Protein AF-A0A187NDS0-F1 (afdb_monomer)

Structure (mmCIF, N/CA/C/O backbone):
data_AF-A0A187NDS0-F1
#
_entry.id   AF-A0A187NDS0-F1
#
loop_
_atom_site.group_PDB
_atom_site.id
_atom_site.type_symbol
_atom_site.label_atom_id
_atom_site.label_alt_id
_atom_site.label_comp_id
_atom_site.label_asym_id
_atom_site.label_entity_id
_atom_site.label_seq_id
_atom_site.pdbx_PDB_ins_code
_atom_site.Cartn_x
_atom_site.Cartn_y
_atom_site.Cartn_z
_atom_site.occupancy
_atom_site.B_iso_or_equiv
_atom_site.auth_seq_id
_atom_site.auth_comp_id
_atom_site.auth_asym_id
_atom_site.auth_atom_id
_atom_site.pdbx_PDB_model_num
ATOM 1 N N . MET A 1 1 ? -2.893 23.092 -13.087 1.00 41.28 1 MET A N 1
ATOM 2 C CA . MET A 1 1 ? -2.371 21.715 -13.159 1.00 41.28 1 MET A CA 1
ATOM 3 C C . MET A 1 1 ? -3.57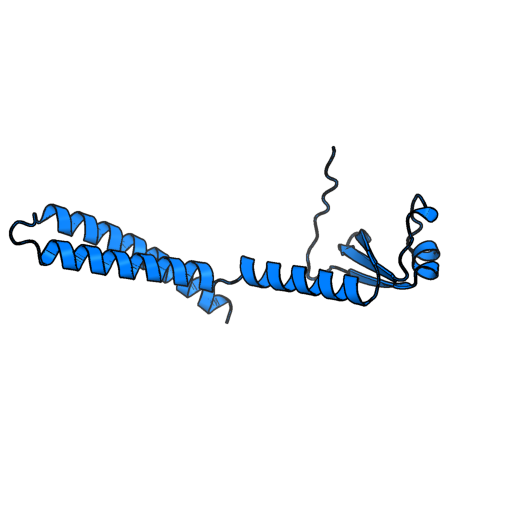2 20.793 -13.211 1.00 41.28 1 MET A C 1
ATOM 5 O O . MET A 1 1 ? -4.420 20.911 -12.336 1.00 41.28 1 MET A O 1
ATOM 9 N N . SER A 1 2 ? -3.703 19.994 -14.268 1.00 53.22 2 SER A N 1
ATOM 10 C CA . SER A 1 2 ? -4.719 18.940 -14.347 1.00 53.22 2 SER A CA 1
ATOM 11 C C . SER A 1 2 ? -4.047 17.659 -13.877 1.00 53.22 2 SER A C 1
ATOM 13 O O . SER A 1 2 ? -3.046 17.268 -14.470 1.00 53.22 2 SER A O 1
ATOM 15 N N . ASN A 1 3 ? -4.535 17.049 -12.802 1.00 60.81 3 ASN A N 1
ATOM 16 C CA . ASN A 1 3 ? -4.040 15.741 -12.389 1.00 60.81 3 ASN A CA 1
ATOM 17 C C . ASN A 1 3 ? -4.691 14.709 -13.313 1.00 60.81 3 ASN A C 1
ATOM 19 O O . ASN A 1 3 ? -5.902 14.509 -13.236 1.00 60.81 3 ASN A O 1
ATOM 23 N N . HIS A 1 4 ? -3.913 14.102 -14.207 1.00 70.69 4 HIS A N 1
ATOM 24 C CA . HIS A 1 4 ? -4.359 12.905 -14.913 1.00 70.69 4 HIS A CA 1
ATOM 25 C C . HIS A 1 4 ? -4.253 11.748 -13.919 1.00 70.69 4 HIS A C 1
ATOM 27 O O . HIS A 1 4 ? -3.152 11.368 -13.529 1.00 70.69 4 HIS A O 1
ATOM 33 N N . ILE A 1 5 ? -5.393 11.286 -13.405 1.00 78.00 5 ILE A N 1
ATOM 34 C CA . ILE A 1 5 ? -5.463 10.150 -12.484 1.00 78.00 5 ILE A CA 1
ATOM 35 C C . ILE A 1 5 ? -6.261 9.069 -13.181 1.00 78.00 5 ILE A C 1
ATOM 37 O O . ILE A 1 5 ? -7.430 9.267 -13.518 1.00 78.00 5 ILE A O 1
ATOM 41 N N . GLU A 1 6 ? -5.623 7.927 -13.362 1.00 82.38 6 GLU A N 1
ATOM 42 C CA . GLU A 1 6 ? -6.229 6.754 -13.964 1.00 82.38 6 GLU A CA 1
ATOM 43 C C . GLU A 1 6 ? -6.604 5.760 -12.873 1.00 82.38 6 GLU A C 1
ATOM 45 O O . GLU A 1 6 ? -5.869 5.548 -11.907 1.00 82.38 6 GLU A O 1
ATOM 50 N N . TRP A 1 7 ? -7.781 5.161 -13.024 1.00 84.00 7 TRP A N 1
ATOM 51 C CA . TRP A 1 7 ? -8.309 4.182 -12.085 1.00 84.00 7 TRP A CA 1
ATOM 52 C C . TRP A 1 7 ? -8.150 2.782 -12.668 1.00 84.00 7 TRP A C 1
ATOM 54 O O . TRP A 1 7 ? -8.307 2.576 -13.869 1.00 84.00 7 TRP A O 1
ATOM 64 N N . GLY A 1 8 ? -7.851 1.810 -11.814 1.00 83.56 8 GLY A N 1
ATOM 65 C CA . GLY A 1 8 ? -7.682 0.418 -12.208 1.00 83.56 8 GLY A CA 1
ATOM 66 C C . GLY A 1 8 ? -7.762 -0.516 -11.008 1.00 83.56 8 GLY A C 1
ATOM 67 O O . GLY A 1 8 ? -7.727 -0.073 -9.861 1.00 83.56 8 GLY A O 1
ATOM 68 N N . HIS A 1 9 ? -7.877 -1.816 -11.277 1.00 86.69 9 HIS A N 1
ATOM 69 C CA . HIS A 1 9 ? -7.829 -2.853 -10.248 1.00 86.69 9 HIS A CA 1
ATOM 70 C C . HIS A 1 9 ? -6.435 -3.469 -10.159 1.00 86.69 9 HIS A C 1
ATOM 72 O O . HIS A 1 9 ? -5.915 -3.959 -11.159 1.00 86.69 9 HIS A O 1
ATOM 78 N N . ALA A 1 10 ? -5.886 -3.546 -8.942 1.00 85.75 10 ALA A N 1
ATOM 79 C CA . ALA A 1 10 ? -4.575 -4.151 -8.687 1.00 85.75 10 ALA A CA 1
ATOM 80 C C . ALA A 1 10 ? -4.472 -5.603 -9.196 1.00 85.75 10 ALA A C 1
ATOM 82 O O . ALA A 1 10 ? -3.418 -6.023 -9.662 1.00 85.75 10 ALA A O 1
ATOM 83 N N . ALA A 1 11 ? -5.577 -6.360 -9.156 1.00 86.62 11 ALA A N 1
ATOM 84 C CA . ALA A 1 11 ? -5.638 -7.743 -9.635 1.00 86.62 11 ALA A CA 1
ATOM 85 C C . ALA A 1 11 ? -5.406 -7.890 -11.151 1.00 86.62 11 ALA A C 1
ATOM 87 O O . ALA A 1 11 ? -5.053 -8.974 -11.609 1.00 86.62 11 ALA A O 1
ATOM 88 N N . HIS A 1 12 ? -5.614 -6.820 -11.921 1.00 88.25 12 HIS A N 1
ATOM 89 C CA . HIS A 1 12 ? -5.462 -6.806 -13.378 1.00 88.25 12 HIS A CA 1
ATOM 90 C C . HIS A 1 12 ? -4.325 -5.884 -13.833 1.00 88.25 12 HIS A C 1
ATOM 92 O O . HIS A 1 12 ? -4.143 -5.674 -15.031 1.00 88.25 12 HIS A O 1
ATOM 98 N N . SER A 1 13 ? -3.567 -5.320 -12.889 1.00 86.50 13 SER A N 1
ATOM 99 C CA . SER A 1 13 ? -2.439 -4.453 -13.200 1.00 86.50 13 SER A CA 1
ATOM 100 C C . SER A 1 13 ? -1.309 -5.236 -13.861 1.00 86.50 13 SER A C 1
ATOM 102 O O . SER A 1 13 ? -0.985 -6.361 -13.474 1.00 86.50 13 SER A O 1
ATOM 104 N N . LEU A 1 14 ? -0.677 -4.605 -14.842 1.00 88.50 14 LEU A N 1
ATOM 105 C CA . LEU A 1 14 ? 0.472 -5.137 -15.558 1.00 88.50 14 LEU A CA 1
ATOM 106 C C . LEU A 1 14 ? 1.722 -4.366 -15.142 1.00 88.50 14 LEU A C 1
ATOM 108 O O . LEU A 1 14 ? 1.679 -3.160 -14.902 1.00 88.50 14 LEU A O 1
ATOM 112 N N . TYR A 1 15 ? 2.850 -5.064 -15.073 1.00 91.12 15 TYR A N 1
ATOM 113 C CA . TYR A 1 15 ? 4.141 -4.462 -14.766 1.00 91.12 15 TYR A CA 1
ATOM 114 C C . TYR A 1 15 ? 5.183 -4.909 -15.779 1.00 91.12 15 TYR A C 1
ATOM 116 O O . TYR A 1 15 ? 5.252 -6.082 -16.156 1.00 91.12 15 TYR A O 1
ATOM 124 N N . THR A 1 16 ? 6.021 -3.972 -16.205 1.00 93.75 16 THR A N 1
ATOM 125 C CA . THR A 1 16 ? 7.118 -4.250 -17.129 1.00 93.75 16 THR A CA 1
ATOM 126 C C . THR A 1 16 ? 8.395 -3.560 -16.672 1.00 93.75 16 THR A C 1
ATOM 128 O O . THR A 1 16 ? 8.361 -2.509 -16.043 1.00 93.75 16 THR A O 1
ATOM 131 N N . LEU A 1 17 ? 9.548 -4.165 -16.954 1.00 95.94 17 LEU A N 1
ATOM 132 C CA . LEU A 1 17 ? 10.850 -3.561 -16.684 1.00 95.94 17 LEU A CA 1
ATOM 133 C C . LEU A 1 17 ? 11.704 -3.686 -17.937 1.00 95.94 17 LEU A C 1
ATOM 135 O O . LEU A 1 17 ? 12.032 -4.796 -18.361 1.00 95.94 17 LEU A O 1
ATOM 139 N N . HIS A 1 18 ? 12.086 -2.546 -18.497 1.00 95.56 18 HIS A N 1
ATOM 140 C CA . HIS A 1 18 ? 12.868 -2.480 -19.724 1.00 95.56 18 HIS A CA 1
ATOM 141 C C . HIS A 1 18 ? 14.203 -1.777 -19.466 1.00 95.56 18 HIS A C 1
ATOM 143 O O . HIS A 1 18 ? 14.252 -0.810 -18.700 1.00 95.56 18 HIS A O 1
ATOM 149 N N . PRO A 1 19 ? 15.300 -2.224 -20.103 1.00 96.50 19 PRO A N 1
ATOM 150 C CA . PRO A 1 19 ? 16.448 -1.357 -20.346 1.00 96.50 19 PRO A CA 1
ATOM 151 C C . PRO A 1 19 ? 16.013 -0.112 -21.126 1.00 96.50 19 PRO A C 1
ATOM 153 O O . PRO A 1 19 ? 15.064 -0.191 -21.910 1.00 96.50 19 PRO A O 1
ATOM 156 N N . ARG A 1 20 ? 16.718 1.008 -20.940 1.00 94.19 20 ARG A N 1
ATOM 157 C CA . ARG A 1 20 ? 16.403 2.302 -21.567 1.00 94.19 20 ARG A CA 1
ATOM 158 C C . ARG A 1 20 ? 16.104 2.188 -23.062 1.00 94.19 20 ARG A C 1
ATOM 160 O O . ARG A 1 20 ? 15.082 2.692 -23.510 1.00 94.19 20 ARG A O 1
ATOM 167 N N . GLU A 1 21 ? 16.969 1.522 -23.821 1.00 94.00 21 GLU A N 1
ATOM 168 C CA . GLU A 1 21 ? 16.855 1.439 -25.281 1.00 94.00 21 GLU A CA 1
ATOM 169 C C . GLU A 1 21 ? 15.546 0.757 -25.693 1.00 94.00 21 GLU A C 1
ATOM 171 O O . GLU A 1 21 ? 14.829 1.231 -26.566 1.00 94.00 21 GLU A O 1
ATOM 176 N N . ARG A 1 22 ? 15.184 -0.317 -24.988 1.00 93.69 22 ARG A N 1
ATOM 177 C CA . ARG A 1 22 ? 13.938 -1.043 -25.228 1.00 93.69 22 ARG A CA 1
ATOM 178 C C . ARG A 1 22 ? 12.711 -0.259 -24.761 1.00 93.69 22 ARG A C 1
ATOM 180 O O . ARG A 1 22 ? 11.655 -0.368 -25.370 1.00 93.69 22 ARG A O 1
ATOM 187 N N . ALA A 1 23 ? 12.841 0.520 -23.687 1.00 91.38 23 ALA A N 1
ATOM 188 C CA . ALA A 1 23 ? 11.770 1.388 -23.210 1.00 91.38 23 ALA A CA 1
ATOM 189 C C . ALA A 1 23 ? 11.426 2.472 -24.241 1.00 91.38 23 ALA A C 1
ATOM 191 O O . ALA A 1 23 ? 10.251 2.736 -24.457 1.00 91.38 23 ALA A O 1
ATOM 192 N N . ILE A 1 24 ? 12.431 3.051 -24.906 1.00 91.62 24 ILE A N 1
ATOM 193 C CA . ILE A 1 24 ? 12.232 4.018 -25.996 1.00 91.62 24 ILE A CA 1
ATOM 194 C C . ILE A 1 24 ? 11.442 3.378 -27.146 1.00 91.62 24 ILE A C 1
ATOM 196 O O . ILE A 1 24 ? 10.435 3.929 -27.583 1.00 91.62 24 ILE A O 1
ATOM 200 N N . GLU A 1 25 ? 11.855 2.188 -27.591 1.00 91.19 25 GLU A N 1
ATOM 201 C CA . GLU A 1 25 ? 11.202 1.477 -28.698 1.00 91.19 25 GLU A CA 1
ATOM 202 C C . GLU A 1 25 ? 9.745 1.094 -28.392 1.00 91.19 25 GLU A C 1
ATOM 204 O O . GLU A 1 25 ? 8.873 1.232 -29.253 1.00 91.19 25 GLU A O 1
ATOM 209 N N . GLU A 1 26 ? 9.483 0.586 -27.185 1.00 88.06 26 GLU A N 1
ATOM 210 C CA . GLU A 1 26 ? 8.185 0.001 -26.829 1.00 88.06 26 GLU A CA 1
ATOM 211 C C . GLU A 1 26 ? 7.202 1.014 -26.225 1.00 88.06 26 GLU A C 1
ATOM 213 O O . GLU A 1 26 ? 6.007 0.906 -26.489 1.00 88.06 26 GLU A O 1
ATOM 218 N N . LEU A 1 27 ? 7.677 1.980 -25.429 1.00 86.81 27 LEU A N 1
ATOM 219 C CA . LEU A 1 27 ? 6.819 2.956 -24.742 1.00 86.81 27 LEU A CA 1
ATOM 220 C C . LEU A 1 27 ? 6.661 4.268 -25.512 1.00 86.81 27 LEU A C 1
ATOM 222 O O . LEU A 1 27 ? 5.731 5.007 -25.210 1.00 86.81 27 LEU A O 1
ATOM 226 N N . GLN A 1 28 ? 7.540 4.542 -26.484 1.00 87.31 28 GLN A N 1
ATOM 227 C CA . GLN A 1 28 ? 7.460 5.706 -27.377 1.00 87.31 28 GLN A CA 1
ATOM 228 C C . GLN A 1 28 ? 7.218 7.021 -26.612 1.00 87.31 28 GLN A C 1
ATOM 230 O O . GLN A 1 28 ? 6.181 7.658 -26.805 1.00 87.31 28 GLN A O 1
ATOM 235 N N . PRO A 1 29 ? 8.132 7.408 -25.700 1.00 86.38 29 PRO A N 1
ATOM 236 C CA . PRO A 1 29 ? 7.982 8.642 -24.935 1.00 86.38 29 PRO A CA 1
ATOM 237 C C . PRO A 1 29 ? 7.894 9.854 -25.871 1.00 86.38 29 PRO A C 1
ATOM 239 O O . PRO A 1 29 ? 8.520 9.871 -26.931 1.00 86.38 29 PRO A O 1
ATOM 242 N N . ASP A 1 30 ? 7.174 10.893 -25.446 1.00 86.88 30 ASP A N 1
ATOM 243 C CA . ASP A 1 30 ? 7.062 12.142 -26.213 1.00 86.88 30 ASP A CA 1
ATOM 244 C C . ASP A 1 30 ? 8.431 12.821 -26.429 1.00 86.88 30 ASP A C 1
ATOM 246 O O . ASP A 1 30 ? 8.643 13.478 -27.450 1.00 86.88 30 ASP A O 1
A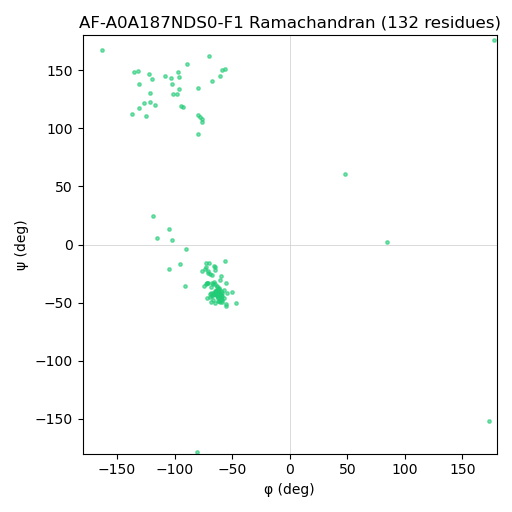TOM 250 N N . ASP A 1 31 ? 9.359 12.639 -25.481 1.00 87.69 31 ASP A N 1
ATOM 251 C CA . ASP A 1 31 ? 10.749 13.092 -25.557 1.00 87.69 31 ASP A CA 1
ATOM 252 C C . ASP A 1 31 ? 11.713 11.998 -25.050 1.00 87.69 31 ASP A C 1
ATOM 254 O O . ASP A 1 31 ? 11.748 11.649 -23.866 1.00 87.69 31 ASP A O 1
ATOM 258 N N . GLU A 1 32 ? 12.514 11.436 -25.958 1.00 87.38 32 GLU A N 1
ATOM 259 C CA . GLU A 1 32 ? 13.503 10.399 -25.639 1.00 87.38 32 GLU A CA 1
ATOM 260 C C . GLU A 1 32 ? 14.681 10.924 -24.802 1.00 87.38 32 GLU A C 1
ATOM 262 O O . GLU A 1 32 ? 15.314 10.147 -24.075 1.00 87.38 32 GLU A O 1
ATOM 267 N N . ASP A 1 33 ? 14.987 12.225 -24.883 1.00 87.19 33 ASP A N 1
ATOM 268 C CA . ASP A 1 33 ? 16.106 12.835 -24.160 1.00 87.19 33 ASP A CA 1
ATOM 269 C C . ASP A 1 33 ? 15.812 12.957 -22.655 1.00 87.19 33 ASP A C 1
ATOM 271 O O . ASP A 1 33 ? 16.738 13.023 -21.838 1.00 87.19 33 ASP A O 1
ATOM 275 N N . GLU A 1 34 ? 14.536 12.903 -22.259 1.00 86.06 34 GLU A N 1
ATOM 276 C CA . GLU A 1 34 ? 14.124 12.880 -20.853 1.00 86.06 34 GLU A CA 1
ATOM 277 C C . 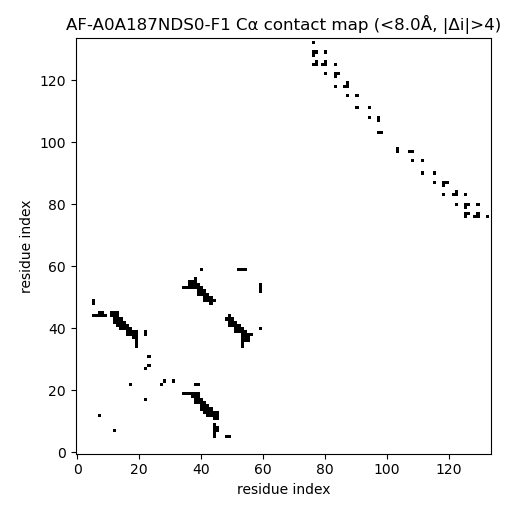GLU A 1 34 ? 14.449 11.544 -20.165 1.00 86.06 34 GLU A C 1
ATOM 279 O O . GLU A 1 34 ? 14.647 11.494 -18.944 1.00 86.06 34 GLU A O 1
ATOM 284 N N . LEU A 1 35 ? 14.566 10.451 -20.925 1.00 89.31 35 LEU A N 1
ATOM 285 C CA . LEU A 1 35 ? 14.973 9.144 -20.412 1.00 89.31 35 LEU A CA 1
ATOM 286 C C . LEU A 1 35 ? 16.491 9.097 -20.243 1.00 89.31 35 LEU A C 1
ATOM 288 O O . LEU A 1 35 ? 17.238 8.777 -21.160 1.00 89.31 35 LEU A O 1
ATOM 292 N N . THR A 1 36 ? 16.969 9.380 -19.039 1.00 92.31 36 THR A N 1
ATOM 293 C CA . THR A 1 36 ? 18.402 9.440 -18.715 1.00 92.31 36 THR A CA 1
ATOM 294 C C . THR A 1 36 ? 18.889 8.227 -17.925 1.00 92.31 36 THR A C 1
ATOM 296 O O . THR A 1 36 ? 20.084 7.921 -17.927 1.00 92.31 36 THR A O 1
ATOM 299 N N . ALA A 1 37 ? 17.981 7.509 -17.266 1.00 96.00 37 ALA A N 1
ATOM 300 C CA . ALA A 1 37 ? 18.304 6.385 -16.403 1.00 96.00 37 ALA A CA 1
ATOM 301 C C . ALA A 1 37 ? 18.340 5.041 -17.166 1.00 96.00 37 ALA A C 1
ATOM 303 O O . ALA A 1 37 ? 17.706 4.896 -18.210 1.00 96.00 37 ALA A O 1
ATOM 304 N N . PRO A 1 38 ? 19.079 4.031 -16.663 1.00 96.44 38 PRO A N 1
ATOM 305 C CA . PRO A 1 38 ? 19.325 2.790 -17.405 1.00 96.44 38 PRO A CA 1
ATOM 306 C C . PRO A 1 38 ? 18.121 1.843 -17.485 1.00 96.44 38 PRO A C 1
ATOM 308 O O . PRO A 1 38 ? 18.098 0.973 -18.354 1.00 96.44 38 PRO A O 1
ATOM 311 N N . PHE A 1 39 ? 17.148 1.971 -16.581 1.00 97.38 39 PHE A N 1
ATOM 312 C CA . PHE A 1 39 ? 15.958 1.127 -16.552 1.00 97.38 39 PHE A CA 1
ATOM 313 C C . PHE A 1 39 ? 14.694 1.965 -16.419 1.00 97.38 39 PHE A C 1
ATOM 315 O O . PHE A 1 39 ? 14.700 3.005 -15.758 1.00 97.38 39 PHE A O 1
ATOM 322 N N . VAL A 1 40 ? 13.609 1.457 -16.997 1.00 96.88 40 VAL A N 1
ATOM 323 C CA . VAL A 1 40 ? 12.263 2.022 -16.895 1.00 96.88 40 VAL A CA 1
ATOM 324 C C . VAL A 1 40 ? 11.305 0.934 -16.421 1.00 96.88 40 VAL A C 1
ATOM 326 O O . VAL A 1 40 ? 11.192 -0.121 -17.048 1.00 96.88 40 VAL A O 1
ATOM 329 N N . LEU A 1 41 ? 10.648 1.190 -15.292 1.00 96.69 41 LEU A N 1
ATOM 330 C CA . LEU A 1 41 ? 9.560 0.395 -14.732 1.00 96.69 41 LEU A CA 1
ATOM 331 C C . LEU A 1 41 ? 8.228 0.971 -15.224 1.00 96.69 41 LEU A C 1
ATOM 333 O O . LEU A 1 41 ? 7.913 2.115 -14.910 1.00 96.69 41 LEU A O 1
ATOM 337 N N . GLY A 1 42 ? 7.449 0.182 -15.955 1.00 94.25 42 GLY A N 1
ATOM 338 C CA . GLY A 1 42 ? 6.071 0.504 -16.321 1.00 94.25 42 GLY A CA 1
ATOM 339 C C . GLY A 1 42 ? 5.077 -0.140 -15.356 1.00 94.25 42 GLY A C 1
ATOM 340 O O . GLY A 1 42 ? 5.210 -1.325 -15.040 1.00 94.25 42 GLY A O 1
ATOM 341 N N . LEU A 1 43 ? 4.095 0.633 -14.898 1.00 92.69 43 LEU A N 1
ATOM 342 C CA . L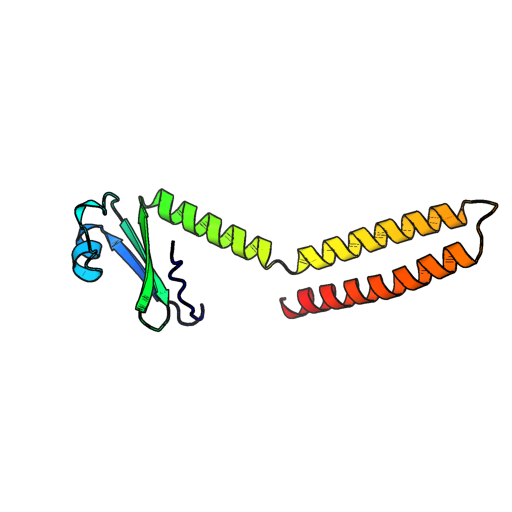EU A 1 43 ? 2.987 0.209 -14.043 1.00 92.69 43 LEU A CA 1
ATOM 343 C C . LEU A 1 43 ? 1.675 0.596 -14.724 1.00 92.69 43 LEU A C 1
ATOM 345 O O . LEU A 1 43 ? 1.356 1.779 -14.796 1.00 92.69 43 LEU A O 1
ATOM 349 N N . TRP A 1 44 ? 0.922 -0.392 -15.199 1.00 92.06 44 TRP A N 1
ATOM 350 C CA . TRP A 1 44 ? -0.239 -0.182 -16.066 1.00 92.06 44 TRP A CA 1
ATOM 351 C C . TRP A 1 44 ? -1.502 -0.785 -15.456 1.00 92.06 44 TRP A C 1
ATOM 353 O O . TRP A 1 44 ? -1.458 -1.824 -14.790 1.00 92.06 44 TRP A O 1
ATOM 363 N N . ASN A 1 45 ? -2.643 -0.152 -15.695 1.00 90.38 45 ASN A N 1
ATOM 364 C CA . ASN A 1 45 ? -3.947 -0.752 -15.453 1.00 90.38 45 ASN A CA 1
ATOM 365 C C . ASN A 1 45 ? -4.342 -1.692 -16.613 1.00 90.38 45 ASN A C 1
ATOM 367 O O . ASN A 1 45 ? -3.602 -1.888 -17.577 1.00 90.38 45 ASN A O 1
ATOM 371 N N . GLU A 1 46 ? -5.537 -2.273 -16.521 1.00 88.69 46 GLU A N 1
ATOM 372 C CA . GLU A 1 46 ? -6.073 -3.204 -17.525 1.00 88.69 46 GLU A CA 1
ATOM 373 C C . GLU A 1 46 ? -6.326 -2.575 -18.907 1.00 88.69 46 GLU A C 1
ATOM 375 O O . GLU A 1 46 ? -6.398 -3.295 -19.901 1.00 88.69 46 GLU A O 1
ATOM 380 N N . ASN A 1 47 ? -6.429 -1.245 -18.980 1.00 87.25 47 ASN A N 1
ATOM 381 C CA . ASN A 1 47 ? -6.640 -0.497 -20.218 1.00 87.25 47 ASN A CA 1
ATOM 382 C C . ASN A 1 47 ? -5.321 -0.094 -20.900 1.00 87.25 47 ASN A C 1
ATOM 384 O O . ASN A 1 47 ? -5.356 0.446 -22.002 1.00 87.25 47 ASN A O 1
ATOM 388 N N . GLY A 1 48 ? -4.170 -0.377 -20.276 1.00 84.56 48 GLY A N 1
ATOM 389 C CA . GLY A 1 48 ? -2.846 0.039 -20.759 1.00 84.56 48 GLY A CA 1
ATOM 390 C C . GLY A 1 48 ? -2.443 1.457 -20.341 1.00 84.56 48 GLY A C 1
ATOM 391 O O . GLY A 1 48 ? -1.355 1.908 -20.678 1.00 84.56 48 GLY A O 1
ATOM 392 N N . ASP A 1 49 ? -3.298 2.118 -19.572 1.00 87.38 49 ASP A N 1
ATOM 393 C CA . ASP A 1 49 ? -3.111 3.434 -18.973 1.00 87.38 49 ASP A CA 1
ATOM 394 C C . ASP A 1 49 ? -2.238 3.283 -17.705 1.00 87.38 49 ASP A C 1
ATOM 396 O O . ASP A 1 49 ? -2.441 2.350 -16.914 1.00 87.38 49 ASP A O 1
ATOM 400 N N . GLY A 1 50 ? -1.229 4.138 -17.505 1.00 87.75 50 GLY A N 1
ATOM 401 C CA . GLY A 1 50 ? -0.454 4.097 -16.265 1.00 87.75 50 GLY A CA 1
ATOM 402 C C . GLY A 1 50 ? 0.781 4.991 -16.190 1.00 87.75 50 GLY A C 1
ATOM 403 O O . GLY A 1 50 ? 0.862 6.061 -16.787 1.00 87.75 50 GLY A O 1
ATOM 404 N N . LEU A 1 51 ? 1.750 4.552 -15.383 1.00 90.12 51 LEU A N 1
ATOM 405 C CA . LEU A 1 51 ? 2.935 5.318 -15.007 1.00 90.12 51 LEU A CA 1
ATOM 406 C C . LEU A 1 51 ? 4.220 4.588 -15.405 1.00 90.12 51 LEU A C 1
ATOM 408 O O . LEU A 1 51 ? 4.443 3.442 -15.014 1.00 90.12 51 LEU A O 1
ATOM 412 N N . ALA A 1 52 ? 5.121 5.304 -16.076 1.00 92.31 52 ALA A N 1
ATOM 413 C CA . ALA A 1 52 ? 6.505 4.889 -16.270 1.00 92.31 52 ALA A CA 1
ATOM 414 C C . ALA A 1 52 ? 7.437 5.627 -15.293 1.00 92.31 52 ALA A C 1
ATOM 416 O O . ALA A 1 52 ? 7.417 6.85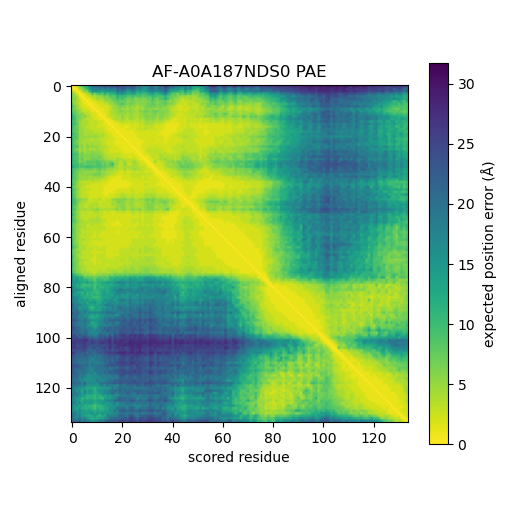3 -15.196 1.00 92.31 52 ALA A O 1
ATOM 417 N N . VAL A 1 53 ? 8.281 4.879 -14.581 1.00 94.38 53 VAL A N 1
ATOM 418 C CA . VAL A 1 53 ? 9.283 5.406 -13.644 1.00 94.38 53 VAL A CA 1
ATOM 419 C C . VAL A 1 53 ? 10.666 4.945 -14.080 1.00 94.38 53 VAL A C 1
ATOM 421 O O . VAL A 1 53 ? 10.931 3.748 -14.175 1.00 94.38 53 VAL A O 1
ATOM 424 N N . GLN A 1 54 ? 11.571 5.888 -14.323 1.00 96.44 54 GLN A N 1
ATOM 425 C CA . GLN A 1 54 ? 12.952 5.590 -14.698 1.00 96.44 54 GLN A CA 1
ATOM 426 C C . GLN A 1 54 ? 13.893 5.637 -13.484 1.00 96.44 54 GLN A C 1
ATOM 428 O O . GLN A 1 54 ? 13.682 6.413 -12.553 1.00 96.44 54 GLN A O 1
ATOM 433 N N . GLY A 1 55 ? 14.949 4.824 -13.490 1.00 97.00 55 GLY A N 1
ATOM 434 C CA . GLY A 1 55 ? 15.952 4.826 -12.426 1.00 97.00 55 GLY A CA 1
ATOM 435 C C . GLY A 1 55 ? 17.042 3.777 -12.611 1.00 97.00 55 GLY A C 1
ATOM 436 O O . GLY A 1 55 ? 17.026 2.951 -13.526 1.00 97.00 55 GLY A O 1
ATOM 437 N N . THR A 1 56 ? 18.023 3.787 -11.717 1.00 97.81 56 THR A N 1
ATOM 438 C CA . THR A 1 56 ? 18.922 2.645 -11.548 1.00 97.81 56 THR A CA 1
ATOM 439 C C . THR A 1 56 ? 18.179 1.473 -10.906 1.00 97.81 56 THR A C 1
ATOM 441 O O . THR A 1 56 ? 17.159 1.640 -10.238 1.00 97.81 56 THR A O 1
ATOM 444 N N . ARG A 1 57 ? 18.739 0.260 -11.019 1.00 96.69 57 ARG A N 1
ATOM 445 C CA . ARG A 1 57 ? 18.204 -0.926 -10.327 1.00 96.69 57 ARG A CA 1
ATOM 446 C C . ARG A 1 57 ? 17.975 -0.676 -8.832 1.00 96.69 57 ARG A C 1
ATOM 448 O O . ARG A 1 57 ? 16.990 -1.158 -8.287 1.00 96.69 57 ARG A O 1
ATOM 455 N N . ARG A 1 58 ? 18.899 0.028 -8.166 1.00 97.75 58 ARG A N 1
ATOM 456 C CA . ARG A 1 58 ? 18.795 0.307 -6.729 1.00 97.75 58 ARG A CA 1
ATOM 457 C C . ARG A 1 58 ? 17.621 1.234 -6.436 1.00 97.75 58 ARG A C 1
ATOM 459 O O . ARG A 1 58 ? 16.816 0.910 -5.581 1.00 97.75 58 ARG A O 1
ATOM 466 N N . GLU A 1 59 ? 17.497 2.326 -7.181 1.00 97.75 59 GLU A N 1
ATOM 467 C CA . GLU A 1 59 ? 16.426 3.310 -6.978 1.00 97.75 59 GLU A CA 1
ATOM 468 C C . GLU A 1 59 ? 15.039 2.723 -7.237 1.00 97.75 59 GLU A C 1
ATOM 470 O O . GLU A 1 59 ? 14.125 2.981 -6.464 1.00 97.75 59 GLU A O 1
ATOM 475 N N . ILE A 1 60 ? 14.888 1.885 -8.269 1.00 97.12 60 ILE A N 1
ATOM 476 C CA . ILE A 1 60 ? 13.615 1.205 -8.551 1.00 97.12 60 ILE A CA 1
ATOM 477 C C . ILE A 1 60 ? 13.237 0.257 -7.403 1.00 97.12 60 ILE A C 1
ATOM 479 O O . ILE A 1 60 ? 12.084 0.231 -6.976 1.00 97.12 60 ILE A O 1
ATOM 483 N N . LEU A 1 61 ? 14.198 -0.509 -6.876 1.00 96.94 61 LEU A N 1
ATOM 484 C CA . LEU A 1 61 ? 13.951 -1.393 -5.734 1.00 96.94 61 LEU A CA 1
ATOM 485 C C . LEU A 1 61 ? 13.623 -0.608 -4.460 1.00 96.94 61 LEU A C 1
ATOM 487 O O . LEU A 1 61 ? 12.699 -0.988 -3.746 1.00 96.94 61 LEU A O 1
ATOM 491 N N . ASP A 1 62 ? 14.343 0.484 -4.196 1.00 97.31 62 ASP A N 1
ATOM 492 C CA . ASP A 1 62 ? 14.084 1.357 -3.050 1.00 97.31 62 ASP A CA 1
ATOM 493 C C . ASP A 1 62 ? 12.679 1.975 -3.155 1.00 97.31 62 ASP A C 1
ATOM 495 O O . ASP A 1 62 ? 11.912 1.928 -2.195 1.00 97.31 62 ASP A O 1
ATOM 499 N N . TYR A 1 63 ? 12.299 2.470 -4.339 1.00 95.19 63 TYR A N 1
ATOM 500 C CA . TYR A 1 63 ? 10.959 2.987 -4.625 1.00 95.19 63 TYR A CA 1
ATOM 501 C C . TYR A 1 63 ? 9.868 1.953 -4.323 1.00 95.19 63 TYR A C 1
ATOM 503 O O . TYR A 1 63 ? 8.953 2.237 -3.550 1.00 95.19 63 TYR A O 1
ATOM 511 N N . LEU A 1 64 ? 9.985 0.738 -4.868 1.00 95.62 64 LEU A N 1
ATOM 512 C CA . LEU A 1 64 ? 9.019 -0.335 -4.614 1.00 95.62 64 LEU A CA 1
ATOM 513 C C . LEU A 1 64 ? 8.976 -0.722 -3.132 1.00 95.62 64 LEU A C 1
ATOM 515 O O . LEU A 1 64 ? 7.896 -0.950 -2.591 1.00 95.62 64 LEU A O 1
ATOM 519 N N . GLY A 1 65 ? 10.128 -0.747 -2.460 1.00 96.00 65 GLY A N 1
ATOM 520 C CA . GLY A 1 65 ? 10.210 -0.978 -1.021 1.00 96.00 65 GLY A CA 1
ATOM 521 C C . GLY A 1 65 ? 9.429 0.064 -0.219 1.00 96.00 65 GLY A C 1
ATOM 522 O O . GLY A 1 65 ? 8.675 -0.300 0.682 1.00 96.00 65 GLY A O 1
ATOM 523 N N . TYR A 1 66 ? 9.547 1.346 -0.573 1.00 96.12 66 TYR A N 1
ATOM 524 C CA . TYR A 1 66 ? 8.778 2.414 0.068 1.00 96.12 66 TYR A CA 1
ATOM 525 C C . TYR A 1 66 ? 7.281 2.312 -0.211 1.00 96.12 66 TYR A C 1
ATOM 527 O O . TYR A 1 66 ? 6.491 2.489 0.714 1.00 96.12 66 TYR A O 1
ATOM 535 N N . VAL A 1 67 ? 6.885 1.991 -1.445 1.00 93.38 67 VAL A N 1
ATOM 536 C CA . VAL A 1 67 ? 5.471 1.788 -1.796 1.00 93.38 67 VAL A CA 1
ATOM 537 C C . VAL A 1 67 ? 4.883 0.631 -0.990 1.00 93.38 67 VAL A C 1
ATOM 539 O O . VAL A 1 67 ? 3.849 0.807 -0.352 1.00 93.38 67 VAL A O 1
ATOM 542 N N . ILE A 1 68 ? 5.563 -0.519 -0.943 1.00 92.19 68 ILE A N 1
ATOM 543 C CA . ILE A 1 68 ? 5.126 -1.686 -0.162 1.00 92.19 68 ILE A CA 1
ATOM 544 C C . ILE A 1 68 ? 5.000 -1.329 1.319 1.00 92.19 68 ILE A C 1
ATOM 546 O O . ILE A 1 68 ? 3.962 -1.594 1.920 1.00 92.19 68 ILE A O 1
ATOM 550 N N . ALA A 1 69 ? 6.026 -0.705 1.903 1.00 89.56 69 ALA A N 1
ATOM 551 C CA . ALA A 1 69 ? 6.011 -0.321 3.311 1.00 89.56 69 ALA A CA 1
ATOM 552 C C . ALA A 1 69 ? 4.883 0.673 3.626 1.00 89.56 69 ALA A C 1
ATOM 554 O O . ALA A 1 69 ? 4.269 0.600 4.688 1.00 89.56 69 ALA A O 1
ATOM 555 N N . HIS A 1 70 ? 4.599 1.597 2.706 1.00 90.19 70 HIS A N 1
ATOM 556 C CA . HIS A 1 70 ? 3.511 2.548 2.868 1.00 90.19 70 HIS A CA 1
ATOM 557 C C . HIS A 1 70 ? 2.149 1.856 2.811 1.00 90.19 70 HIS A C 1
ATOM 559 O O . HIS A 1 70 ? 1.366 2.035 3.736 1.00 90.19 70 HIS A O 1
ATOM 565 N N . VAL A 1 71 ? 1.900 1.014 1.800 1.00 90.12 71 VAL A N 1
ATOM 566 C CA . VAL A 1 71 ? 0.656 0.232 1.701 1.00 90.12 71 VAL A CA 1
ATOM 567 C C . VAL A 1 71 ? 0.458 -0.598 2.964 1.00 90.12 71 VAL A C 1
ATOM 569 O O . VAL A 1 71 ? -0.574 -0.466 3.603 1.00 90.12 71 VAL A O 1
ATOM 572 N N . GLN A 1 72 ? 1.471 -1.361 3.387 1.00 86.12 72 GLN A N 1
ATOM 573 C CA . GLN A 1 72 ? 1.400 -2.172 4.606 1.00 86.12 72 GLN A CA 1
ATOM 574 C C . GLN A 1 72 ? 1.022 -1.354 5.839 1.00 86.12 72 GLN A C 1
ATOM 576 O O . GLN A 1 72 ? 0.227 -1.820 6.642 1.00 86.12 72 GLN A O 1
ATOM 581 N N . ARG A 1 73 ? 1.585 -0.152 5.996 1.00 83.50 73 ARG A N 1
ATOM 582 C CA . ARG A 1 73 ? 1.290 0.714 7.141 1.00 83.50 73 ARG A CA 1
ATOM 583 C C . ARG A 1 73 ? -0.131 1.270 7.095 1.00 83.50 73 ARG A C 1
ATOM 585 O O . ARG A 1 73 ? -0.785 1.311 8.129 1.00 83.50 73 ARG A O 1
ATOM 592 N N . GLU A 1 74 ? -0.572 1.752 5.936 1.00 85.56 74 GLU A N 1
ATOM 593 C CA . GLU A 1 74 ? -1.889 2.387 5.798 1.00 85.56 74 GLU A CA 1
ATOM 594 C C . GLU A 1 74 ? -3.033 1.368 5.770 1.00 85.56 74 GLU A C 1
ATOM 596 O O . GLU A 1 74 ? -4.164 1.722 6.082 1.00 85.56 74 GLU A O 1
ATOM 601 N N . THR A 1 75 ? -2.754 0.112 5.415 1.00 83.31 75 THR A N 1
ATOM 602 C CA . THR A 1 75 ? -3.744 -0.971 5.411 1.00 83.31 75 THR A CA 1
ATOM 603 C C . THR A 1 75 ? -3.578 -1.935 6.585 1.00 83.31 75 THR A C 1
ATOM 605 O O . THR A 1 75 ? -4.130 -3.027 6.519 1.00 83.31 75 THR A O 1
ATOM 608 N N . ASP A 1 76 ? -2.787 -1.610 7.617 1.00 84.19 76 ASP A N 1
ATOM 609 C CA . ASP A 1 76 ? -2.662 -2.473 8.799 1.00 84.19 76 ASP A CA 1
ATOM 610 C C . ASP A 1 76 ? -3.914 -2.323 9.684 1.00 84.19 76 ASP A C 1
ATOM 612 O O . ASP A 1 76 ? -4.055 -1.299 10.367 1.00 84.19 76 ASP A O 1
ATOM 616 N N . PRO A 1 77 ? -4.805 -3.332 9.746 1.00 75.19 77 PRO A N 1
ATOM 617 C CA . PRO A 1 77 ? -6.036 -3.249 10.536 1.00 75.19 77 PRO A CA 1
ATOM 618 C C . PRO A 1 77 ? -5.744 -3.167 12.043 1.00 75.19 77 PRO A C 1
ATOM 620 O O . PRO A 1 77 ? -6.581 -2.742 12.841 1.00 75.19 77 PRO A O 1
ATOM 623 N N . ARG A 1 78 ? -4.533 -3.553 12.471 1.00 82.00 78 ARG A N 1
ATOM 624 C CA . ARG A 1 78 ? -4.137 -3.518 13.883 1.00 82.00 78 ARG A CA 1
ATOM 625 C C . ARG A 1 78 ? -3.946 -2.099 14.385 1.00 82.00 78 ARG A C 1
ATOM 627 O O . ARG A 1 78 ? -4.048 -1.884 15.587 1.00 82.00 78 ARG A O 1
ATOM 634 N N . LEU A 1 79 ? -3.694 -1.131 13.502 1.00 80.31 79 LEU A N 1
ATOM 635 C CA . LEU A 1 79 ? -3.477 0.253 13.908 1.00 80.31 79 LEU A CA 1
ATOM 636 C C . LEU A 1 79 ? -4.739 0.861 14.539 1.00 80.31 79 LEU A C 1
ATOM 638 O O . LEU A 1 79 ? -4.639 1.559 15.550 1.00 80.31 79 LEU A O 1
ATOM 642 N N . GLU A 1 80 ? -5.918 0.573 13.985 1.00 80.50 80 GLU A N 1
ATOM 643 C CA . GLU A 1 80 ? -7.192 1.013 14.564 1.00 80.50 80 GLU A CA 1
ATOM 644 C C . GLU A 1 80 ? -7.499 0.279 15.873 1.00 80.50 80 GLU A C 1
ATOM 646 O O . GLU A 1 80 ? -7.850 0.917 16.871 1.00 80.50 80 GLU A O 1
ATOM 651 N N . LEU A 1 81 ? -7.267 -1.039 15.912 1.00 83.19 81 LEU A N 1
ATOM 652 C CA . LEU A 1 81 ? -7.440 -1.845 17.122 1.00 83.19 81 LEU A CA 1
ATOM 653 C C . LEU A 1 81 ? -6.533 -1.361 18.265 1.00 83.19 81 LEU A C 1
ATOM 655 O O . LEU A 1 81 ? -7.006 -1.150 19.381 1.00 83.19 81 LEU A O 1
ATOM 659 N N . ASP A 1 82 ? -5.252 -1.113 17.995 1.00 84.50 82 ASP A N 1
ATOM 660 C CA . ASP A 1 82 ? -4.290 -0.605 18.976 1.00 84.50 82 ASP A CA 1
ATOM 661 C C . ASP A 1 82 ? -4.701 0.773 19.517 1.00 84.50 82 ASP A C 1
ATOM 663 O O . ASP A 1 82 ? -4.533 1.063 20.706 1.00 84.50 82 ASP A O 1
ATOM 667 N N . GLN A 1 83 ? -5.252 1.644 18.665 1.00 84.12 83 GLN A N 1
ATOM 668 C CA . GLN A 1 83 ? -5.772 2.942 19.097 1.00 84.12 83 GLN A CA 1
ATOM 669 C C . GLN A 1 83 ? -7.015 2.797 19.978 1.00 84.12 83 GLN A C 1
ATOM 671 O O . GLN A 1 83 ? -7.103 3.469 21.010 1.00 84.12 83 GLN A O 1
ATOM 676 N N . ALA A 1 84 ? -7.955 1.927 19.603 1.00 83.12 84 ALA A N 1
ATOM 677 C CA . ALA A 1 84 ? -9.159 1.661 20.383 1.00 83.12 84 ALA A CA 1
ATOM 678 C C . ALA A 1 84 ? -8.811 1.063 21.761 1.00 83.12 84 ALA A C 1
ATOM 680 O O . ALA A 1 84 ? -9.305 1.533 22.788 1.00 83.12 84 ALA A O 1
ATOM 681 N N . LEU A 1 85 ? -7.868 0.115 21.811 1.00 85.12 85 LEU A N 1
ATOM 682 C CA . LEU A 1 85 ? -7.370 -0.474 23.058 1.00 85.12 85 LEU A CA 1
ATOM 683 C C . LEU A 1 85 ? -6.686 0.560 23.966 1.00 85.12 85 LEU A C 1
ATOM 685 O O . LEU A 1 85 ? -6.962 0.588 25.166 1.00 85.12 85 LEU A O 1
ATOM 689 N N . LYS A 1 86 ? -5.861 1.464 23.417 1.00 87.69 86 LYS A N 1
ATOM 690 C CA . LYS A 1 86 ? -5.243 2.561 24.192 1.00 87.69 86 LYS A CA 1
ATOM 691 C C . LYS A 1 86 ? -6.270 3.524 24.778 1.00 87.69 86 LYS A C 1
ATOM 693 O O . LYS A 1 86 ? -6.137 3.957 25.925 1.00 87.69 86 LYS A O 1
ATOM 698 N N . ARG A 1 87 ? -7.304 3.871 24.005 1.00 85.38 87 ARG A N 1
ATOM 699 C CA . ARG A 1 87 ? -8.417 4.694 24.500 1.00 85.38 87 ARG A CA 1
ATOM 700 C C . ARG A 1 87 ? -9.128 3.985 25.656 1.00 85.38 87 ARG A C 1
ATOM 702 O O . ARG A 1 87 ? -9.462 4.641 26.640 1.00 85.38 87 ARG A O 1
ATOM 709 N N . LEU A 1 88 ? -9.314 2.663 25.568 1.00 87.44 88 LEU A N 1
ATOM 710 C CA . LEU A 1 88 ? -9.994 1.876 26.603 1.00 87.44 88 LEU A CA 1
ATOM 711 C C . LEU A 1 88 ? -9.172 1.815 27.890 1.00 87.44 88 LEU A C 1
ATOM 713 O O . LEU A 1 88 ? -9.717 1.971 28.981 1.00 87.44 88 LEU A O 1
ATOM 717 N N . GLU A 1 89 ? -7.858 1.638 27.770 1.00 87.94 89 GLU A N 1
ATOM 718 C CA . GLU A 1 89 ? -6.932 1.708 28.901 1.00 87.94 89 GLU A CA 1
ATOM 719 C C . GLU A 1 89 ? -6.996 3.079 29.591 1.00 87.94 89 GLU A C 1
ATOM 721 O O . GLU A 1 89 ? -7.223 3.151 30.798 1.00 87.94 89 GLU A O 1
ATOM 726 N N . THR A 1 90 ? -6.941 4.166 28.816 1.00 88.38 90 THR A N 1
ATOM 727 C CA . THR A 1 90 ? -7.057 5.536 29.346 1.00 88.38 90 THR A CA 1
ATOM 728 C C . THR A 1 90 ? -8.396 5.764 30.063 1.00 88.38 90 THR A C 1
ATOM 730 O O . THR A 1 90 ? -8.443 6.406 31.113 1.00 88.38 90 THR A O 1
ATOM 733 N N . LEU A 1 91 ? -9.504 5.233 29.534 1.00 85.75 91 LEU A N 1
ATOM 734 C CA . LEU A 1 91 ? -10.820 5.347 30.169 1.00 85.75 91 LEU A CA 1
ATOM 735 C C . LEU A 1 91 ? -10.870 4.609 31.516 1.00 85.75 91 LEU A C 1
ATOM 737 O O . LEU A 1 91 ? -11.423 5.124 32.491 1.00 85.75 91 LEU A O 1
ATOM 741 N N . ARG A 1 92 ? -10.254 3.424 31.598 1.00 85.94 92 ARG A N 1
ATOM 742 C CA . ARG A 1 92 ? -10.147 2.655 32.848 1.00 85.94 92 ARG A CA 1
ATOM 743 C C . ARG A 1 92 ? -9.338 3.400 33.905 1.00 85.94 92 ARG A C 1
ATOM 745 O O . ARG A 1 92 ? -9.747 3.424 35.066 1.00 85.94 92 ARG A O 1
ATOM 752 N N . GLU A 1 93 ? -8.247 4.052 33.512 1.00 87.25 93 GLU A N 1
ATOM 753 C CA . GLU A 1 93 ? -7.466 4.912 34.409 1.00 87.25 93 GLU A CA 1
ATOM 754 C C . GLU A 1 93 ? -8.298 6.095 34.925 1.00 87.25 93 GLU A C 1
ATOM 756 O O . GLU A 1 93 ? -8.337 6.348 36.131 1.00 87.25 93 GLU A O 1
ATOM 761 N N . GLN A 1 94 ? -9.035 6.778 34.040 1.00 82.94 94 GLN A N 1
ATOM 762 C CA . GLN A 1 94 ? -9.936 7.873 34.422 1.00 82.94 94 GLN A CA 1
ATOM 763 C C . GLN A 1 94 ? -11.011 7.408 35.407 1.00 82.94 94 GLN A C 1
ATOM 765 O O . GLN A 1 94 ? -11.289 8.089 36.395 1.00 82.94 94 GLN A O 1
ATOM 770 N N . ARG A 1 95 ? -11.592 6.228 35.175 1.00 82.50 95 ARG A N 1
ATOM 771 C CA . ARG A 1 95 ? -12.580 5.627 36.072 1.00 82.50 95 ARG A CA 1
ATOM 772 C C . ARG A 1 95 ? -11.988 5.306 37.443 1.00 82.50 95 ARG A C 1
ATOM 774 O O . ARG A 1 95 ? -12.618 5.626 38.449 1.00 82.50 95 ARG A O 1
ATOM 781 N N . SER A 1 96 ? -10.783 4.731 37.494 1.00 83.62 96 SER A N 1
ATOM 782 C CA . SER A 1 96 ? -10.072 4.481 38.757 1.00 83.62 96 SER A CA 1
ATOM 783 C C . SER A 1 96 ? -9.870 5.780 39.539 1.00 83.62 96 SER A C 1
ATOM 785 O O . SER A 1 96 ? -10.214 5.853 40.716 1.00 83.62 96 SER A O 1
ATOM 787 N N . ALA A 1 97 ? -9.424 6.843 38.865 1.00 83.88 97 ALA A N 1
ATOM 788 C CA . ALA A 1 97 ? -9.205 8.148 39.486 1.00 83.88 97 ALA A CA 1
ATOM 789 C C . ALA A 1 97 ? -10.498 8.787 40.032 1.00 83.88 97 ALA A C 1
ATOM 791 O O . ALA A 1 97 ? -10.477 9.436 41.080 1.00 83.88 97 ALA A O 1
ATOM 792 N N . VAL A 1 98 ? -11.638 8.604 39.353 1.00 81.44 98 VAL A N 1
ATOM 793 C CA . VAL A 1 98 ? -12.946 9.064 39.852 1.00 81.44 98 VAL A CA 1
ATOM 794 C C . VAL A 1 98 ? -13.365 8.271 41.089 1.00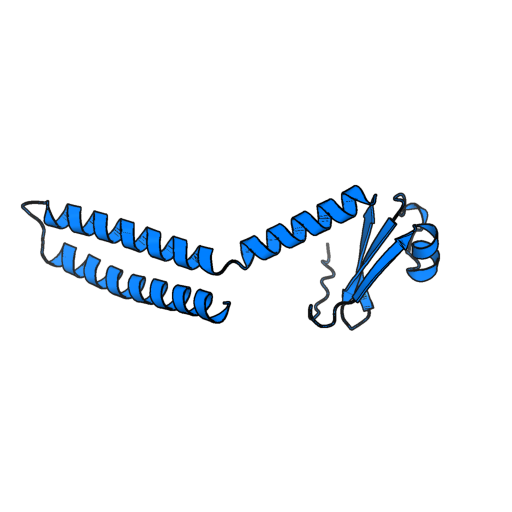 81.44 98 VAL A C 1
ATOM 796 O O . VAL A 1 98 ? -13.807 8.872 42.064 1.00 81.44 98 VAL A O 1
ATOM 799 N N . LEU A 1 99 ? -13.193 6.948 41.088 1.00 78.75 99 LEU A N 1
ATOM 800 C CA . LEU A 1 99 ? -13.541 6.093 42.230 1.00 78.75 99 LEU A CA 1
ATOM 801 C C . LEU A 1 99 ? -12.669 6.359 43.466 1.00 78.75 99 LEU A C 1
ATOM 803 O O . LEU A 1 99 ? -13.155 6.250 44.591 1.00 78.75 99 LEU A O 1
ATOM 807 N N . GLU A 1 100 ? -11.407 6.738 43.272 1.00 83.19 100 GLU A N 1
ATOM 808 C CA . GLU A 1 100 ? -10.489 7.131 44.348 1.00 83.19 100 GLU A CA 1
ATOM 809 C C . GLU A 1 100 ? -10.820 8.507 44.953 1.00 83.19 100 GLU A C 1
ATOM 811 O O . GLU A 1 100 ? -10.365 8.840 46.052 1.00 83.19 100 GLU A O 1
ATOM 816 N N . ASN A 1 101 ? -11.640 9.315 44.277 1.00 80.38 101 ASN A N 1
ATOM 817 C CA . ASN A 1 101 ? -12.041 10.620 44.775 1.00 80.38 101 ASN A CA 1
ATOM 818 C C . ASN A 1 101 ? -13.164 10.485 45.813 1.00 80.38 101 ASN A C 1
ATOM 820 O O . ASN A 1 101 ? -14.306 10.186 45.481 1.00 80.38 101 ASN A O 1
ATOM 824 N N . ALA A 1 102 ? -12.867 10.786 47.079 1.00 67.19 102 ALA A N 1
ATOM 825 C CA . ALA A 1 102 ? -13.800 10.642 48.202 1.00 67.19 102 ALA A CA 1
ATOM 826 C C . ALA A 1 102 ? -15.142 11.403 48.056 1.00 67.19 102 ALA A C 1
ATOM 828 O O . ALA A 1 102 ? -16.075 11.122 48.804 1.00 67.19 102 ALA A O 1
ATOM 829 N N . ASN A 1 103 ? -15.251 12.346 47.110 1.00 74.94 103 ASN A N 1
ATOM 830 C CA . ASN A 1 103 ? -16.454 13.141 46.835 1.00 74.94 103 ASN A CA 1
ATOM 831 C C . ASN A 1 103 ? -17.010 12.952 45.409 1.00 74.94 103 ASN A C 1
ATOM 833 O O . ASN A 1 103 ? -17.659 13.863 44.884 1.00 74.94 103 ASN A O 1
ATOM 837 N N . TYR A 1 104 ? -16.743 11.820 44.751 1.00 67.44 104 TYR A N 1
ATOM 838 C CA . TYR A 1 104 ? -17.247 11.597 43.395 1.00 67.44 104 TYR A CA 1
ATOM 839 C C . TYR A 1 104 ? -18.779 11.634 43.341 1.00 67.44 104 TYR A C 1
ATOM 841 O O . TYR A 1 104 ? -19.475 11.199 44.264 1.00 67.44 104 TYR A O 1
ATOM 849 N N . ARG A 1 105 ? -19.327 12.156 42.240 1.00 77.00 105 ARG A N 1
ATOM 850 C CA . ARG A 1 105 ? -20.768 12.117 41.994 1.00 77.00 105 ARG A CA 1
ATOM 851 C C . ARG A 1 105 ? -21.099 10.930 41.107 1.00 77.00 105 ARG A C 1
ATOM 853 O O . ARG A 1 105 ? -20.385 10.619 40.161 1.00 77.00 105 ARG A O 1
ATOM 860 N N . THR A 1 106 ? -22.239 10.301 41.354 1.00 74.19 106 THR A N 1
ATOM 861 C CA . THR A 1 106 ? -22.716 9.149 40.571 1.00 74.19 106 THR A CA 1
ATOM 862 C C . THR A 1 106 ? -22.913 9.486 39.086 1.00 74.19 106 THR A C 1
ATOM 864 O O . THR A 1 106 ? -22.764 8.618 38.233 1.00 74.19 106 THR A O 1
ATOM 867 N N . CYS A 1 107 ? -23.187 10.755 38.758 1.00 74.06 107 CYS A N 1
ATOM 868 C CA . CYS A 1 107 ? -23.269 11.240 37.379 1.00 74.06 107 CYS A CA 1
ATOM 869 C C . CYS A 1 107 ? -21.922 11.237 36.636 1.00 74.06 107 CYS A C 1
ATOM 871 O O . CYS A 1 107 ? -21.917 11.123 35.414 1.00 74.06 107 CYS A O 1
ATOM 873 N N . ASP A 1 108 ? -20.795 11.333 37.350 1.00 73.38 108 ASP A N 1
ATOM 874 C CA . ASP A 1 108 ? -19.462 11.293 36.739 1.00 73.38 108 ASP A CA 1
ATOM 875 C C . ASP A 1 108 ? -19.118 9.872 36.268 1.00 73.38 108 ASP A C 1
ATOM 877 O O . ASP A 1 108 ? -18.502 9.710 35.218 1.00 73.38 108 ASP A O 1
ATOM 881 N N . LEU A 1 109 ? -19.584 8.852 37.001 1.00 75.50 109 LEU A N 1
ATOM 882 C CA . LEU A 1 109 ? -19.479 7.440 36.618 1.00 75.50 109 LEU A CA 1
ATOM 883 C C . LEU A 1 109 ? -20.411 7.084 35.461 1.00 75.50 109 LEU A C 1
ATOM 885 O O . LEU A 1 109 ? -19.950 6.495 34.495 1.00 75.50 109 LEU A O 1
ATOM 889 N N . ALA A 1 110 ? -21.679 7.508 35.512 1.00 78.44 110 ALA A N 1
ATOM 890 C CA . ALA A 1 110 ? -22.639 7.221 34.442 1.00 78.44 110 ALA A CA 1
ATOM 891 C C . ALA A 1 110 ? -22.154 7.739 33.074 1.00 78.44 110 ALA A C 1
ATOM 893 O O . ALA A 1 110 ? -22.257 7.044 32.071 1.00 78.44 110 ALA A O 1
ATOM 894 N N . ARG A 1 111 ? -21.535 8.929 33.044 1.00 78.38 111 ARG A N 1
ATOM 895 C CA . ARG A 1 111 ? -20.935 9.483 31.822 1.00 78.38 111 ARG A CA 1
ATOM 896 C C . ARG A 1 111 ? -19.748 8.657 31.312 1.00 78.38 111 ARG A C 1
ATOM 898 O O . ARG A 1 111 ? -19.519 8.619 30.111 1.00 78.38 111 ARG A O 1
ATOM 905 N N . LEU A 1 112 ? -18.959 8.058 32.206 1.00 79.38 112 LEU A N 1
ATOM 906 C CA . LEU A 1 112 ? -17.845 7.187 31.820 1.00 79.38 112 LEU A CA 1
ATOM 907 C C . LEU A 1 112 ? -18.341 5.824 31.331 1.00 79.38 112 LEU A C 1
ATOM 909 O O . LEU A 1 112 ? -17.759 5.298 30.390 1.00 79.38 112 LEU A O 1
ATOM 913 N N . ASP A 1 113 ? -19.413 5.294 31.921 1.00 81.69 113 ASP A N 1
ATOM 914 C CA . ASP A 1 113 ? -20.026 4.032 31.501 1.00 81.69 113 ASP A CA 1
ATOM 915 C C . ASP A 1 113 ? -20.603 4.143 30.075 1.00 81.69 113 ASP A C 1
ATOM 917 O O . ASP A 1 113 ? -20.378 3.251 29.258 1.00 81.69 113 ASP A O 1
ATOM 921 N N . ASP A 1 114 ? -21.261 5.260 29.733 1.00 84.44 114 ASP 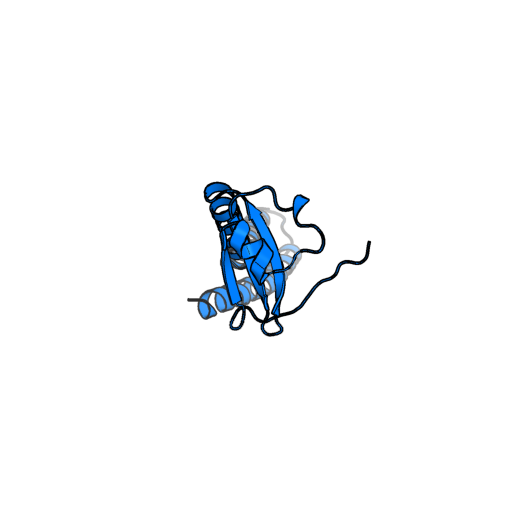A N 1
ATOM 922 C CA . ASP A 1 114 ? -21.745 5.512 28.364 1.00 84.44 114 ASP A CA 1
ATOM 923 C C . ASP A 1 114 ? -20.583 5.537 27.348 1.00 84.44 114 ASP A C 1
ATOM 925 O O . ASP A 1 114 ? -20.651 4.905 26.294 1.00 84.44 114 ASP A O 1
ATOM 929 N N . VAL A 1 115 ? -19.473 6.202 27.694 1.00 81.69 115 VAL A N 1
ATOM 930 C CA . VAL A 1 115 ? -18.260 6.245 26.854 1.00 81.69 115 VAL A CA 1
ATOM 931 C C . VAL A 1 115 ? -17.579 4.872 26.761 1.00 81.69 115 VAL A C 1
ATOM 933 O O . VAL A 1 115 ? -17.006 4.544 25.723 1.00 81.69 115 VAL A O 1
ATOM 936 N N . GLU A 1 116 ? -17.634 4.055 27.819 1.00 86.44 116 GLU A N 1
ATOM 937 C CA . GLU A 1 116 ? -17.081 2.695 27.820 1.00 86.44 116 GLU A CA 1
ATOM 938 C C . GLU A 1 116 ? -17.827 1.799 26.830 1.00 86.44 116 GLU A C 1
ATOM 940 O O . GLU A 1 116 ? -17.189 1.058 26.086 1.00 86.44 116 GLU A O 1
ATOM 945 N N . VAL A 1 117 ? -19.159 1.892 26.773 1.00 86.81 117 VAL A N 1
ATOM 946 C CA . VAL A 1 117 ? -19.977 1.099 25.842 1.00 86.81 117 VAL A CA 1
ATOM 947 C C . VAL A 1 117 ? -19.646 1.427 24.387 1.00 86.81 117 VAL A C 1
ATOM 949 O O . VAL A 1 117 ? -19.402 0.508 23.604 1.00 86.81 117 VAL A O 1
ATOM 952 N N . ASP A 1 118 ? -19.593 2.711 24.030 1.00 84.25 118 ASP A N 1
ATOM 953 C CA . ASP A 1 118 ? -19.249 3.139 22.668 1.00 84.25 118 ASP A CA 1
ATOM 954 C C . ASP A 1 1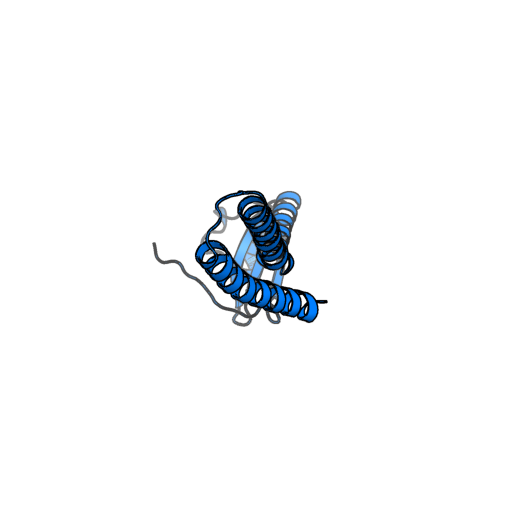18 ? -17.850 2.651 22.274 1.00 84.25 118 ASP A C 1
ATOM 956 O O . ASP A 1 118 ? -17.649 2.079 21.204 1.00 84.25 118 ASP A O 1
ATOM 960 N N . LEU A 1 119 ? -16.891 2.766 23.189 1.00 84.12 119 LEU A N 1
ATOM 961 C CA . LEU A 1 119 ? -15.518 2.361 22.935 1.00 84.12 119 LEU A CA 1
ATOM 962 C C . LEU A 1 119 ? -15.333 0.840 22.850 1.00 84.12 119 LEU A C 1
ATOM 964 O O . LEU A 1 119 ? -14.492 0.359 22.093 1.00 84.12 119 LEU A O 1
ATOM 968 N N . LEU A 1 120 ? -16.109 0.062 23.606 1.00 87.06 120 LEU A N 1
ATOM 969 C CA . LEU A 1 120 ? -16.124 -1.395 23.479 1.00 87.06 120 LEU A CA 1
ATOM 970 C C . LEU A 1 120 ? -16.705 -1.836 22.130 1.00 87.06 120 LEU A C 1
ATOM 972 O O . LEU A 1 120 ? -16.225 -2.823 21.570 1.00 87.06 120 LEU A O 1
ATOM 976 N N . ASN A 1 121 ? -17.684 -1.103 21.588 1.00 86.38 121 ASN A N 1
ATOM 977 C CA . ASN A 1 121 ? -18.182 -1.336 20.232 1.00 86.38 121 ASN A CA 1
ATOM 978 C C . ASN A 1 121 ? -17.106 -1.021 19.181 1.00 86.38 121 ASN A C 1
ATOM 980 O O . ASN A 1 121 ? -16.905 -1.832 18.278 1.00 86.38 121 ASN A O 1
ATOM 984 N N . ASP A 1 122 ? -16.364 0.082 19.335 1.00 82.44 122 ASP A N 1
ATOM 985 C CA . ASP A 1 122 ? -15.232 0.424 18.458 1.00 82.44 122 ASP A CA 1
ATOM 986 C C . ASP A 1 122 ? -14.142 -0.663 18.487 1.00 82.44 122 ASP A C 1
ATOM 988 O O . ASP A 1 122 ? -13.658 -1.099 17.443 1.00 82.44 122 ASP A O 1
ATOM 992 N N . VAL A 1 123 ? -13.784 -1.160 19.679 1.00 85.88 123 VAL A N 1
ATOM 993 C CA . VAL A 1 123 ? -12.832 -2.275 19.834 1.00 85.88 123 VAL A CA 1
ATOM 994 C C . VAL A 1 123 ? -13.357 -3.542 19.160 1.00 85.88 123 VAL A C 1
ATOM 996 O O . VAL A 1 123 ? -12.593 -4.229 18.486 1.00 85.88 123 VAL A O 1
ATOM 999 N N . ALA A 1 124 ? -14.641 -3.871 19.331 1.00 83.44 124 ALA A N 1
ATOM 1000 C CA . ALA A 1 124 ? -15.238 -5.053 18.717 1.00 83.44 124 ALA A CA 1
ATOM 1001 C C . ALA A 1 124 ? -15.238 -4.967 17.182 1.00 83.44 124 ALA A C 1
ATOM 1003 O O . ALA A 1 124 ? -14.936 -5.962 16.524 1.00 83.44 124 ALA A O 1
ATOM 1004 N N . ALA A 1 125 ? -15.526 -3.790 16.620 1.00 83.00 125 ALA A N 1
ATOM 1005 C CA . ALA A 1 125 ? -15.481 -3.547 15.181 1.00 83.00 125 ALA A CA 1
ATOM 1006 C C . ALA A 1 125 ? -14.052 -3.677 14.626 1.00 83.00 125 ALA A C 1
ATOM 1008 O O . ALA A 1 125 ? -13.829 -4.463 13.706 1.00 83.00 125 ALA A O 1
ATOM 1009 N N . ALA A 1 126 ? -13.074 -3.004 15.241 1.00 80.75 126 ALA A N 1
ATOM 1010 C CA . ALA A 1 126 ? -11.674 -3.086 14.821 1.00 80.75 126 ALA A CA 1
ATOM 1011 C C . ALA A 1 126 ? -11.099 -4.509 14.976 1.00 80.75 126 ALA A C 1
ATOM 1013 O O . ALA A 1 126 ? -10.329 -4.980 14.143 1.00 80.75 126 ALA A O 1
ATOM 1014 N N . ALA A 1 127 ? -11.493 -5.239 16.025 1.00 81.81 127 ALA A N 1
ATOM 1015 C CA . ALA A 1 127 ? -11.082 -6.629 16.217 1.00 81.81 127 ALA A CA 1
ATOM 1016 C C . ALA A 1 127 ? -11.690 -7.572 15.167 1.00 81.81 127 ALA A C 1
ATOM 1018 O O . ALA A 1 127 ? -11.015 -8.507 14.733 1.00 81.81 127 ALA A O 1
ATOM 1019 N N . ALA A 1 128 ? -12.940 -7.336 14.757 1.00 81.62 128 ALA A N 1
ATOM 1020 C CA . ALA A 1 128 ? -13.567 -8.085 13.673 1.00 81.62 128 ALA A CA 1
ATOM 1021 C C . ALA A 1 128 ? -12.827 -7.855 12.347 1.00 81.62 128 ALA A C 1
ATOM 1023 O O . ALA A 1 128 ? -12.507 -8.824 11.665 1.00 81.62 128 ALA A O 1
ATOM 1024 N N . GLU A 1 129 ? -12.459 -6.608 12.041 1.00 81.94 129 GLU A N 1
ATOM 1025 C CA . GLU A 1 129 ? -11.687 -6.274 10.839 1.00 81.94 129 GLU A CA 1
ATOM 1026 C C . GLU A 1 129 ? -10.303 -6.938 10.822 1.00 81.94 129 GLU A C 1
ATOM 1028 O O . GLU A 1 129 ? -9.910 -7.518 9.812 1.00 81.94 129 GLU A O 1
ATOM 1033 N N . VAL A 1 130 ? -9.582 -6.936 11.950 1.00 81.00 130 VAL A N 1
ATOM 1034 C CA . VAL A 1 130 ? -8.315 -7.679 12.071 1.00 81.00 130 VAL A CA 1
ATOM 1035 C C . VAL A 1 130 ? -8.526 -9.175 11.824 1.00 81.00 130 VAL A C 1
ATOM 1037 O O . VAL A 1 130 ? -7.698 -9.805 11.171 1.00 81.00 130 VAL A O 1
ATOM 1040 N N . ASN A 1 131 ? -9.606 -9.757 12.350 1.00 76.81 131 ASN A N 1
ATOM 1041 C CA . ASN A 1 131 ? -9.873 -11.189 12.239 1.00 76.81 131 ASN A CA 1
ATOM 1042 C C . ASN A 1 131 ? -10.285 -11.619 10.823 1.00 76.81 131 ASN A C 1
ATOM 1044 O O . ASN A 1 131 ? -9.933 -12.719 10.410 1.00 76.81 131 ASN A O 1
ATOM 1048 N N . ASP A 1 132 ? -10.985 -10.765 10.076 1.00 76.31 132 ASP A N 1
ATOM 1049 C CA . ASP A 1 132 ? -11.360 -11.029 8.680 1.00 76.31 132 ASP A CA 1
ATOM 1050 C C . ASP A 1 132 ? -10.154 -10.989 7.719 1.00 76.31 132 ASP A C 1
ATOM 1052 O O . ASP A 1 132 ? -10.237 -11.488 6.596 1.00 76.31 132 ASP A O 1
ATOM 1056 N N . GLN A 1 133 ? -9.028 -10.414 8.155 1.00 67.38 133 GLN A N 1
ATOM 1057 C CA . GLN A 1 133 ? -7.794 -10.276 7.373 1.00 67.38 133 GLN A CA 1
ATOM 1058 C C . GLN A 1 133 ? -6.690 -11.296 7.741 1.00 67.38 133 GLN A C 1
ATOM 1060 O O . GLN A 1 133 ? -5.588 -11.217 7.189 1.00 67.38 133 GLN A O 1
ATOM 1065 N N . LEU A 1 134 ? -6.958 -12.242 8.657 1.00 60.22 134 LEU A N 1
ATOM 1066 C CA . LEU A 1 134 ? -6.056 -13.343 9.059 1.00 60.22 134 LEU A CA 1
ATOM 1067 C C . LEU A 1 134 ? -6.319 -14.638 8.276 1.00 60.22 134 LEU A C 1
ATOM 1069 O O . LEU A 1 134 ? -5.316 -15.324 7.966 1.00 60.22 134 LEU A O 1
#

pLDDT: mean 85.58, std 8.92, range [41.28, 97.81]

Radius of gyration: 25.86 Å; Cα contacts (8 Å, |Δi|>4): 113; chains: 1; bounding box: 43×35×77 Å

Nearest PDB structures (foldseek):
  6r1j-assembly1_J-2  TM=7.773E-01  e=1.862E+00  Aeromonas hydrophila J-1
  2efl-assembly1_A-2  TM=7.237E-01  e=3.120E+00  Homo sapiens
  2efk-assembly1_A-2  TM=5.197E-01  e=4.900E+00  Homo sapiens
  7n6g-assembly1_3I  TM=5.588E-01  e=8.757E+00  Chlamydomonas reinhardtii

Sequence (134 aa):
MSNHIEWGHAAHSLYTLHPRERAIEELQPDDEDELTAPFVLGLWNENGDGLAVQGTRREILDYLGYVIAHVQRETDPRLELDQALKRLETLREQRSAVLENANYRTCDLARLDDVEVDLLN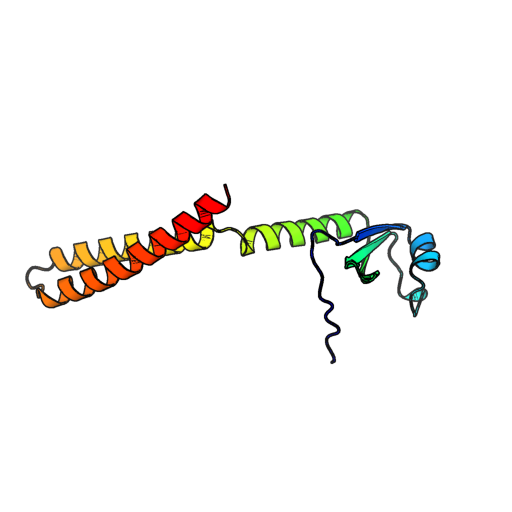DVAAAAAEVNDQL

Organism: NCBI:txid439334

Secondary structure (DSSP, 8-state):
---------GGG-EEEEEEHHHHHHHH--S-GGG--SSEEEEEE-TTS-EEEEEE-HHHHHHHHHHHHHHHHHHT-THHHHHHHHHHHHHHHHHHHHHHHSTT--HHHHHHHHHHHHHHHHHHHHHHHHHHHT-

Solvent-accessible surface area (backbone atoms only — not comparable to full-atom values): 7762 Å² total; per-residue (Å²): 136,82,84,89,78,85,83,67,52,80,93,54,45,46,76,49,80,30,51,39,73,56,34,48,72,74,65,58,59,98,54,67,81,77,67,77,40,62,28,32,40,37,45,25,26,75,85,69,52,73,48,78,48,70,26,49,76,65,55,51,51,50,50,51,50,52,52,52,55,46,52,53,63,78,67,41,47,58,60,58,27,54,50,36,49,52,52,51,53,53,50,52,52,52,49,51,56,47,71,71,37,94,81,61,54,74,68,62,52,54,57,48,52,56,54,48,53,56,46,50,50,50,32,52,51,29,49,50,54,39,59,78,74,110

Foldseek 3Di:
DDDPDDDADPVQKDKDKDFLVVCCVPVVDPDSVVQPAGMWMWIAHNVRDGDIDGHYPVVVVVVVVVVVVVCCVVPVLVVQLVVLVVVLVVLVVVLVVLVPPPDHDPVVVVVSVVVNVVSVVSNVVSVVVNVVVD

Mean predicted aligned error: 10.54 Å